Protein AF-A0A921DVJ0-F1 (afdb_monomer)

Mean predicted aligned error: 4.64 Å

Secondary structure (DSSP, 8-state):
--------S--EEEE----HHHHHHTT-EE-TTSSS-EEE--TTS-EEE-TT-EEEEPTTS-EEEE-HHHHHHH--PPPEE-HHHHHHHHHHHHTT--HHHHHHHHHTT-S-HHHHHHHHHTHHHHHHHHHH--EEPP--

Foldseek 3Di:
DDDDDDDQDDWDKDFAAVDPVVCVVQVWAADPVDPQRTWGQAPVGTDGDDGGWMWIADPVRGTDTHHNVRDVVRDDDQAEDEPVLVVVLVVCVVVVHDLVVVLVCLVVVVDDPVNSVVCVVCVVSSVSCNRRNHHYDDDD

Nearest PDB structures (foldseek):
  1v76-assembly2_B  TM=4.117E-01  e=7.018E+00  Pyrococcus horikoshii
  5hmp-assembly1_A  TM=3.125E-01  e=9.100E+00  Homo sapiens

Organism: NCBI:txid51664

Solvent-accessible surface area (backbone atoms only — not comparable to full-atom values): 8454 Å² total; per-residue (Å²): 136,91,83,89,83,78,88,84,76,86,78,52,69,46,69,37,75,82,43,70,67,56,30,64,75,58,57,45,45,82,43,85,92,43,98,51,31,34,28,31,66,29,100,88,47,78,41,66,44,52,77,60,21,29,42,36,42,52,97,86,74,49,45,47,73,37,53,46,75,59,41,64,76,74,54,77,80,64,40,72,38,54,58,72,58,52,49,49,55,52,52,34,54,75,69,70,47,53,73,68,53,59,53,52,41,34,77,71,57,75,42,62,68,70,57,26,51,50,48,66,78,36,46,66,53,52,50,45,30,73,75,76,38,62,44,64,58,75,89,125

InterPro domains:
  IPR012865 Protein of unknown function DUF1642 [PF07852] (77-140)

Radius of gyration: 20.36 Å; Cα contacts (8 Å, |Δi|>4): 175; chains: 1; bounding box: 48×27×54 Å

pLDDT: mean 93.43, std 6.69, range [41.03, 98.0]

Sequence (140 aa):
MIKIYRKTATIKAEQFDNSREMAEKYHVEYDGAYVLPFRIDTPKGWLGIKVGDWIVADDDGKYWPIADDVFKKTYAELPVIPENVAYIIKQAKKGDYKLGWVFHATYLGLWRVSVGNWIRTHADTVARAWLDGYQVEEEK

Structure (mmCIF, N/CA/C/O backbone):
data_AF-A0A921DVJ0-F1
#
_entry.id   AF-A0A921DVJ0-F1
#
loop_
_atom_site.group_PDB
_atom_site.id
_atom_site.type_symbol
_atom_site.label_atom_id
_atom_site.label_alt_id
_atom_site.label_comp_id
_atom_site.label_asym_id
_atom_site.label_entity_id
_atom_site.label_seq_id
_atom_site.pdbx_PDB_ins_code
_atom_site.Cartn_x
_atom_site.Cartn_y
_atom_site.Cartn_z
_atom_site.occupancy
_atom_site.B_iso_or_equiv
_atom_site.auth_seq_id
_atom_site.auth_comp_id
_atom_site.auth_asym_id
_atom_site.auth_atom_id
_atom_site.pdbx_PDB_model_num
ATOM 1 N N . MET A 1 1 ? -24.108 -4.629 -21.088 1.00 84.25 1 MET A N 1
ATOM 2 C CA . MET A 1 1 ? -24.162 -3.977 -19.760 1.00 84.25 1 MET A CA 1
ATOM 3 C C . MET A 1 1 ? -22.735 -3.806 -19.271 1.00 84.25 1 MET A C 1
ATOM 5 O O . MET A 1 1 ? -22.024 -4.800 -19.211 1.00 84.25 1 MET A O 1
ATOM 9 N N . ILE A 1 2 ? -22.305 -2.578 -18.986 1.00 92.25 2 ILE A N 1
ATOM 10 C CA . ILE A 1 2 ? -20.958 -2.302 -18.466 1.00 92.25 2 ILE A CA 1
ATOM 11 C C . ILE A 1 2 ? -21.016 -2.382 -16.936 1.00 92.25 2 ILE A C 1
ATOM 13 O O . ILE A 1 2 ? -21.904 -1.789 -16.328 1.00 92.25 2 ILE A O 1
ATOM 17 N N . LYS A 1 3 ? -20.098 -3.138 -16.327 1.00 95.38 3 LYS A N 1
ATOM 18 C CA . LYS A 1 3 ? -19.922 -3.244 -14.871 1.00 95.38 3 LYS A CA 1
ATOM 19 C C . LYS A 1 3 ? -18.574 -2.630 -14.492 1.00 95.38 3 LYS A C 1
ATOM 21 O O . LYS A 1 3 ? -17.592 -2.843 -15.197 1.00 95.38 3 LYS A O 1
ATOM 26 N N . ILE A 1 4 ? -18.537 -1.879 -13.393 1.00 94.19 4 ILE A N 1
ATOM 27 C CA . ILE A 1 4 ? -17.326 -1.233 -12.870 1.00 94.19 4 ILE A CA 1
ATOM 28 C C . ILE A 1 4 ? -16.813 -2.066 -11.692 1.00 94.19 4 ILE A C 1
ATOM 30 O O . ILE A 1 4 ? -17.583 -2.412 -10.798 1.00 94.19 4 ILE A O 1
ATOM 34 N N . TYR A 1 5 ? -15.520 -2.386 -11.696 1.00 91.69 5 TYR A N 1
ATOM 35 C CA . TYR A 1 5 ? -14.858 -3.208 -10.682 1.00 91.69 5 TYR A CA 1
ATOM 36 C C . TYR A 1 5 ? -13.681 -2.449 -10.067 1.00 91.69 5 TYR A C 1
ATOM 38 O O . TYR A 1 5 ? -13.066 -1.614 -10.728 1.00 91.69 5 TYR A O 1
ATOM 46 N N . ARG A 1 6 ? -13.336 -2.778 -8.818 1.00 90.12 6 ARG A N 1
ATOM 47 C CA . ARG A 1 6 ? -12.086 -2.349 -8.173 1.00 90.12 6 ARG A CA 1
ATOM 48 C C . ARG A 1 6 ? -11.135 -3.535 -8.036 1.00 90.12 6 ARG A C 1
ATOM 50 O O . ARG A 1 6 ? -11.595 -4.658 -7.832 1.00 90.12 6 ARG A O 1
ATOM 57 N N . LYS A 1 7 ? -9.827 -3.280 -8.094 1.00 86.81 7 LYS A N 1
ATOM 58 C CA . LYS A 1 7 ? -8.817 -4.263 -7.674 1.00 86.81 7 LYS A CA 1
ATOM 59 C C . LYS A 1 7 ? -8.923 -4.478 -6.158 1.00 86.81 7 LYS A C 1
ATOM 61 O O . LYS A 1 7 ? -9.212 -3.531 -5.430 1.00 86.81 7 LYS A O 1
ATOM 66 N N . THR A 1 8 ? -8.723 -5.712 -5.701 1.00 86.50 8 THR A N 1
ATOM 67 C CA . THR A 1 8 ? -8.817 -6.086 -4.275 1.00 86.50 8 THR A CA 1
ATOM 68 C C . THR A 1 8 ? -7.487 -6.509 -3.664 1.00 86.50 8 THR A C 1
ATOM 70 O O . THR A 1 8 ? -7.377 -6.528 -2.446 1.00 86.50 8 THR A O 1
ATOM 73 N N . ALA A 1 9 ? -6.503 -6.871 -4.487 1.00 87.31 9 ALA A N 1
ATOM 74 C CA . ALA A 1 9 ? -5.178 -7.257 -4.025 1.00 87.31 9 ALA A CA 1
ATOM 75 C C . ALA A 1 9 ? -4.301 -6.021 -3.789 1.00 87.31 9 ALA A C 1
ATOM 77 O O . ALA A 1 9 ? -4.380 -5.042 -4.540 1.00 87.31 9 ALA A O 1
ATOM 78 N N . THR A 1 10 ? -3.465 -6.091 -2.756 1.00 90.38 10 THR A N 1
ATOM 79 C CA . THR A 1 10 ? -2.349 -5.166 -2.562 1.00 90.38 10 THR A CA 1
ATOM 80 C C . THR A 1 10 ? -1.219 -5.513 -3.529 1.00 90.38 10 THR A C 1
ATOM 82 O O . THR A 1 10 ? -1.157 -6.620 -4.057 1.00 90.38 10 THR A O 1
ATOM 85 N N . ILE A 1 11 ? -0.340 -4.549 -3.787 1.00 91.81 11 ILE A N 1
ATOM 86 C CA . ILE A 1 11 ? 0.846 -4.741 -4.626 1.00 91.81 11 ILE A CA 1
ATOM 87 C C . ILE A 1 11 ? 2.102 -4.414 -3.826 1.00 91.81 11 ILE A C 1
ATOM 89 O O . ILE A 1 11 ? 2.043 -3.649 -2.859 1.00 91.81 11 ILE A O 1
ATOM 93 N N . LYS A 1 12 ? 3.240 -4.956 -4.257 1.00 92.94 12 LYS A N 1
ATOM 94 C CA . LYS A 1 12 ? 4.562 -4.491 -3.834 1.00 92.94 12 LYS A CA 1
ATOM 95 C C . LYS A 1 12 ? 5.182 -3.697 -4.970 1.00 92.94 12 LYS A C 1
ATOM 97 O O . LYS A 1 12 ? 5.084 -4.101 -6.129 1.00 92.94 12 LYS A O 1
ATOM 102 N N . ALA A 1 13 ? 5.795 -2.573 -4.636 1.00 95.62 13 ALA A N 1
ATOM 103 C CA . ALA A 1 13 ? 6.490 -1.752 -5.605 1.00 95.62 13 ALA A CA 1
ATOM 104 C C . ALA A 1 13 ? 7.704 -1.089 -4.963 1.00 95.62 13 ALA A C 1
ATOM 106 O O . ALA A 1 13 ? 7.654 -0.708 -3.795 1.00 95.62 13 ALA A O 1
ATOM 107 N N . GLU A 1 14 ? 8.766 -0.938 -5.743 1.00 96.62 14 GLU A N 1
ATOM 108 C CA . GLU A 1 14 ? 9.985 -0.239 -5.343 1.00 96.62 14 GLU A CA 1
ATOM 109 C C . GLU A 1 14 ? 10.351 0.778 -6.422 1.00 96.62 14 GLU A C 1
ATOM 111 O O . GLU A 1 14 ? 10.258 0.493 -7.618 1.00 96.62 14 GLU A O 1
ATOM 116 N N . GLN A 1 15 ? 10.733 1.983 -6.006 1.00 97.44 15 GLN A N 1
ATOM 117 C CA . GLN A 1 15 ? 11.149 3.023 -6.936 1.00 97.44 15 GLN A CA 1
ATOM 118 C C . GLN A 1 15 ? 12.570 2.736 -7.422 1.00 97.44 15 GLN A C 1
ATOM 120 O O . GLN A 1 15 ? 13.476 2.552 -6.617 1.00 97.44 15 GLN A O 1
ATOM 125 N N . PHE A 1 16 ? 12.761 2.698 -8.736 1.00 97.31 16 PHE A N 1
ATOM 126 C CA . PHE A 1 16 ? 14.045 2.413 -9.354 1.00 97.31 16 PHE A CA 1
ATOM 127 C C . PHE A 1 16 ? 15.024 3.568 -9.151 1.00 97.31 16 PHE A C 1
ATOM 129 O O . PHE A 1 16 ? 14.802 4.681 -9.633 1.00 97.31 16 PHE A O 1
ATOM 136 N N . ASP A 1 17 ? 16.135 3.284 -8.479 1.00 97.19 17 ASP A N 1
ATOM 137 C CA . ASP A 1 17 ? 17.172 4.257 -8.132 1.00 97.19 17 ASP A CA 1
ATOM 138 C C . ASP A 1 17 ? 18.477 4.082 -8.932 1.00 97.19 17 ASP A C 1
ATOM 140 O O . ASP A 1 17 ? 19.414 4.863 -8.766 1.00 97.19 17 ASP A O 1
ATOM 144 N N . ASN A 1 18 ? 18.536 3.084 -9.826 1.00 94.44 18 ASN A N 1
ATOM 145 C CA . ASN A 1 18 ? 19.745 2.685 -10.556 1.00 94.44 18 ASN A CA 1
ATOM 146 C C . ASN A 1 18 ? 20.925 2.288 -9.640 1.00 94.44 18 ASN A C 1
ATOM 148 O O . ASN A 1 18 ? 22.098 2.364 -10.016 1.00 94.44 18 ASN A O 1
ATOM 152 N N . SER A 1 19 ? 20.637 1.832 -8.423 1.00 96.25 19 SER A N 1
ATOM 153 C CA . SER A 1 19 ? 21.622 1.161 -7.588 1.00 96.25 19 SER A CA 1
ATOM 154 C C . SER A 1 19 ? 21.999 -0.191 -8.191 1.00 96.25 19 SER A C 1
ATOM 156 O O . SER A 1 19 ? 21.205 -0.873 -8.847 1.00 96.25 19 SER A O 1
ATOM 158 N N . ARG A 1 20 ? 23.237 -0.613 -7.922 1.00 94.62 20 ARG A N 1
ATOM 159 C CA . ARG A 1 20 ? 23.710 -1.948 -8.296 1.00 94.62 20 ARG A CA 1
ATOM 160 C C . ARG A 1 20 ? 22.852 -3.051 -7.663 1.00 94.62 20 ARG A C 1
ATOM 162 O O . ARG A 1 20 ? 22.593 -4.050 -8.317 1.00 94.62 20 ARG A O 1
ATOM 169 N N . GLU A 1 21 ? 22.392 -2.843 -6.430 1.00 96.25 21 GLU A N 1
ATOM 170 C CA . GLU A 1 21 ? 21.516 -3.780 -5.721 1.00 96.25 21 GLU A CA 1
ATOM 171 C C . GLU A 1 21 ? 20.187 -3.975 -6.459 1.00 96.25 21 GLU A C 1
ATOM 173 O O . GLU A 1 21 ? 19.804 -5.110 -6.736 1.00 96.25 21 GLU A O 1
ATOM 178 N N . MET A 1 22 ? 19.509 -2.889 -6.850 1.00 94.81 22 MET A N 1
ATOM 179 C CA . MET A 1 22 ? 18.280 -2.999 -7.639 1.00 94.81 22 MET A CA 1
ATOM 180 C C . MET A 1 22 ? 18.541 -3.603 -9.021 1.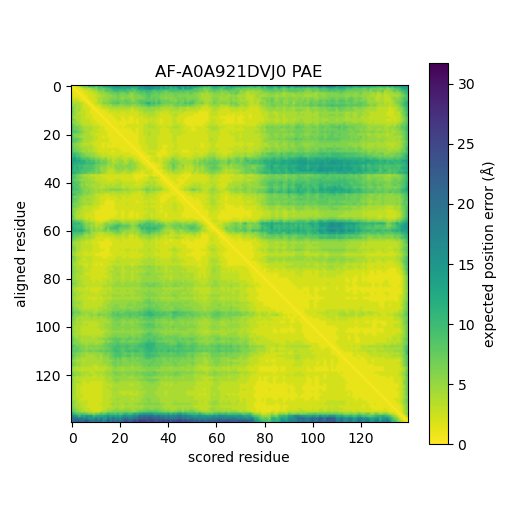00 94.81 22 MET A C 1
ATOM 182 O O . MET A 1 22 ? 17.737 -4.409 -9.489 1.00 94.81 22 MET A O 1
ATOM 186 N N . ALA A 1 23 ? 19.656 -3.256 -9.669 1.00 93.69 23 ALA A N 1
ATOM 187 C CA . ALA A 1 23 ? 20.011 -3.832 -10.963 1.00 93.69 23 ALA A CA 1
ATOM 188 C C . ALA A 1 23 ? 20.198 -5.356 -10.887 1.00 93.69 23 ALA A C 1
ATOM 190 O O . ALA A 1 23 ? 19.680 -6.080 -11.735 1.00 93.69 23 ALA A O 1
ATOM 191 N N . GLU A 1 24 ? 20.873 -5.848 -9.846 1.00 93.81 24 GLU A N 1
ATOM 192 C CA . GLU A 1 24 ? 21.048 -7.281 -9.593 1.00 93.81 24 GLU A CA 1
ATOM 193 C C . GLU A 1 24 ? 19.718 -7.955 -9.211 1.00 93.81 24 GLU A C 1
ATOM 195 O O . GLU A 1 24 ? 19.388 -9.006 -9.761 1.00 93.81 24 GLU A O 1
ATOM 200 N N . LYS A 1 25 ? 18.922 -7.333 -8.331 1.00 94.06 25 LYS A N 1
ATOM 201 C CA . LYS A 1 25 ? 17.635 -7.862 -7.844 1.00 94.06 25 LYS A CA 1
ATOM 202 C C . LYS A 1 25 ? 16.581 -8.010 -8.941 1.00 94.06 25 LYS A C 1
ATOM 204 O O . LYS A 1 25 ? 15.844 -8.993 -8.947 1.00 94.06 25 LYS A O 1
ATOM 209 N N . TYR A 1 26 ? 16.488 -7.031 -9.837 1.00 93.50 26 TYR A N 1
ATOM 210 C CA . TYR A 1 26 ? 15.467 -6.980 -10.889 1.00 93.50 26 TYR A CA 1
ATOM 211 C C . TYR A 1 26 ? 16.005 -7.341 -12.275 1.00 93.50 26 TYR A C 1
ATOM 213 O O . TYR A 1 26 ? 15.292 -7.165 -13.261 1.00 93.50 26 TYR A O 1
ATOM 221 N N . HIS A 1 27 ? 17.246 -7.834 -12.354 1.00 92.19 27 HIS A N 1
ATOM 222 C CA . HIS A 1 27 ? 17.919 -8.182 -13.608 1.00 92.19 27 HIS A CA 1
ATOM 223 C C . HIS A 1 27 ? 17.865 -7.044 -14.642 1.00 92.19 27 HIS A C 1
ATOM 225 O O . HIS A 1 27 ? 17.522 -7.248 -15.807 1.00 92.19 27 HIS A O 1
ATOM 231 N N . VAL A 1 28 ? 18.171 -5.822 -14.197 1.00 94.38 28 VAL A N 1
ATOM 232 C CA . VAL A 1 28 ? 18.152 -4.633 -15.056 1.00 94.38 28 VAL A CA 1
ATOM 233 C C . VAL A 1 28 ? 19.360 -4.661 -15.986 1.00 94.38 28 VAL A C 1
ATOM 235 O O . VAL A 1 28 ? 20.506 -4.683 -15.537 1.00 94.38 28 VAL A O 1
ATOM 238 N N . GLU A 1 29 ? 19.107 -4.605 -17.289 1.00 94.06 29 GLU A N 1
ATOM 239 C CA . GLU A 1 29 ? 20.146 -4.471 -18.305 1.00 94.06 29 GLU A CA 1
ATOM 240 C C . GLU A 1 29 ? 20.423 -3.007 -18.635 1.00 94.06 29 GLU A C 1
ATOM 242 O O . GLU A 1 29 ? 19.514 -2.174 -18.633 1.00 94.06 29 GLU A O 1
ATOM 247 N N . TYR A 1 30 ? 21.676 -2.721 -18.991 1.00 93.06 30 TYR A N 1
ATOM 248 C CA . TYR A 1 30 ? 22.097 -1.441 -19.547 1.00 93.06 30 TYR A CA 1
ATOM 249 C C . TYR A 1 30 ? 22.525 -1.602 -21.008 1.00 93.06 30 TYR A C 1
ATOM 251 O O . TYR A 1 30 ? 23.447 -2.360 -21.310 1.00 93.06 30 TYR A O 1
ATOM 259 N N . ASP A 1 31 ? 21.904 -0.836 -21.900 1.00 89.38 31 ASP A N 1
ATOM 260 C CA . ASP A 1 31 ? 22.277 -0.743 -23.307 1.00 89.38 31 ASP A CA 1
ATOM 261 C C . ASP A 1 31 ? 22.169 0.707 -23.800 1.00 89.38 31 ASP A C 1
ATOM 263 O O . ASP A 1 31 ? 21.086 1.230 -24.075 1.00 89.38 31 ASP A O 1
ATOM 267 N N . GLY A 1 32 ? 23.325 1.361 -23.932 1.00 88.19 32 GLY A N 1
ATOM 268 C CA . GLY A 1 32 ? 23.428 2.762 -24.347 1.00 88.19 32 GLY A CA 1
ATOM 269 C C . GLY A 1 32 ? 22.977 3.050 -25.784 1.00 88.19 32 GLY A C 1
ATOM 270 O O . GLY A 1 32 ? 22.922 4.218 -26.163 1.00 88.19 32 GLY A O 1
ATOM 271 N N . ALA A 1 33 ? 22.655 2.032 -26.592 1.00 89.88 33 ALA A N 1
ATOM 272 C CA . ALA A 1 33 ? 22.080 2.231 -27.922 1.00 89.88 33 ALA A CA 1
ATOM 273 C C . ALA A 1 33 ? 20.598 2.656 -27.875 1.00 89.88 33 ALA A C 1
ATOM 275 O O . ALA A 1 33 ? 20.070 3.159 -28.870 1.00 89.88 33 ALA A O 1
ATOM 276 N N . TYR A 1 34 ? 19.920 2.464 -26.739 1.00 86.62 34 TYR A N 1
ATOM 277 C CA . TYR A 1 34 ? 18.506 2.790 -26.568 1.00 86.62 34 TYR A CA 1
ATOM 278 C C . TYR A 1 34 ? 18.298 4.154 -25.906 1.00 86.62 34 TYR A C 1
ATOM 280 O O . TYR A 1 34 ? 19.065 4.589 -25.053 1.00 86.62 34 TYR A O 1
ATOM 288 N N . VAL A 1 35 ? 17.184 4.809 -26.257 1.00 85.69 35 VAL A N 1
ATOM 289 C CA . VAL A 1 35 ? 16.750 6.079 -25.640 1.00 85.69 35 VAL A CA 1
ATOM 290 C C . VAL A 1 35 ? 16.520 5.923 -24.134 1.00 85.69 35 VAL A C 1
ATOM 292 O O . VAL A 1 35 ? 16.834 6.824 -23.361 1.00 85.69 35 VAL A O 1
ATOM 295 N N . LEU A 1 36 ? 15.971 4.777 -23.721 1.00 87.81 36 LEU A N 1
ATOM 296 C CA . LEU A 1 36 ? 15.940 4.344 -22.328 1.00 87.81 36 LEU A CA 1
ATOM 297 C C . LEU A 1 36 ? 16.985 3.239 -22.170 1.00 87.81 36 LEU A C 1
ATOM 299 O O . LEU A 1 36 ? 16.715 2.110 -22.585 1.00 87.81 36 LEU A O 1
ATOM 303 N N . PRO A 1 37 ? 18.175 3.558 -21.634 1.00 90.44 37 PRO A N 1
ATOM 304 C CA . PRO A 1 37 ? 19.280 2.613 -21.622 1.00 90.44 37 PRO A CA 1
ATOM 305 C C . PRO A 1 37 ? 19.082 1.501 -20.593 1.00 90.44 37 PRO A C 1
ATOM 307 O O . PRO A 1 37 ? 19.643 0.427 -20.763 1.00 90.44 37 PRO A O 1
ATOM 310 N N . PHE A 1 38 ? 18.270 1.728 -19.556 1.00 95.31 38 PHE A N 1
ATOM 311 C CA . PHE A 1 38 ? 17.911 0.700 -18.584 1.00 95.31 38 PHE A CA 1
ATOM 312 C C . PHE A 1 38 ? 16.657 -0.037 -19.022 1.00 95.31 38 PHE A C 1
ATOM 314 O O . PHE A 1 38 ? 15.666 0.589 -19.416 1.00 95.31 38 PHE A O 1
ATOM 321 N N . ARG A 1 39 ? 16.678 -1.365 -18.932 1.00 94.44 39 ARG A N 1
ATOM 322 C CA . ARG A 1 39 ? 15.543 -2.214 -19.307 1.00 94.44 39 ARG A CA 1
ATOM 323 C C . ARG A 1 39 ? 15.377 -3.357 -18.323 1.00 94.44 39 ARG A C 1
ATOM 325 O O . ARG A 1 39 ? 16.368 -3.871 -17.816 1.00 94.44 39 ARG A O 1
ATOM 332 N N . ILE A 1 40 ? 14.135 -3.763 -18.089 1.00 93.44 40 ILE A N 1
ATOM 333 C CA . ILE A 1 40 ? 13.811 -4.926 -17.258 1.00 93.44 40 ILE A CA 1
ATOM 334 C C . ILE A 1 40 ? 13.108 -5.983 -18.104 1.00 93.44 40 ILE A C 1
ATOM 336 O O . ILE A 1 40 ? 12.311 -5.633 -18.986 1.00 93.44 40 ILE A O 1
ATOM 340 N N . ASP A 1 41 ? 13.396 -7.255 -17.839 1.00 91.12 41 ASP A N 1
ATOM 341 C CA . ASP A 1 41 ? 12.685 -8.354 -18.480 1.00 91.12 41 ASP A CA 1
ATOM 342 C C . ASP A 1 41 ? 11.292 -8.486 -17.862 1.00 91.12 41 ASP A C 1
ATOM 344 O O . ASP A 1 41 ? 11.114 -8.467 -16.641 1.00 91.12 41 ASP A O 1
ATOM 348 N N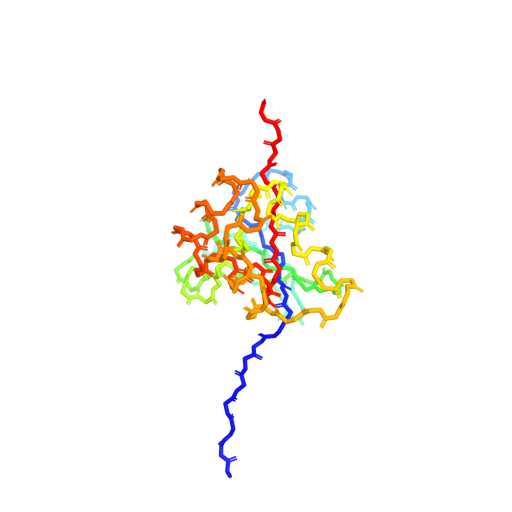 . THR A 1 42 ? 10.283 -8.585 -18.716 1.00 90.62 42 THR A N 1
ATOM 349 C CA . THR A 1 42 ? 8.888 -8.719 -18.296 1.00 90.62 42 THR A CA 1
ATOM 350 C C . THR A 1 42 ? 8.231 -9.835 -19.095 1.00 90.62 42 THR A C 1
ATOM 352 O O . THR A 1 42 ? 8.689 -10.171 -20.187 1.00 90.62 42 THR A O 1
ATOM 355 N N . PRO A 1 43 ? 7.066 -10.352 -18.668 1.00 87.69 43 PRO A N 1
ATOM 356 C CA . PRO A 1 43 ? 6.307 -11.316 -19.468 1.00 87.69 43 PRO A CA 1
ATOM 357 C C . PRO A 1 43 ? 5.929 -10.829 -20.879 1.00 87.69 43 PRO A C 1
ATOM 359 O O . PRO A 1 43 ? 5.490 -11.624 -21.706 1.00 87.69 43 PRO A O 1
ATOM 362 N N . LYS A 1 44 ? 6.045 -9.522 -21.152 1.00 86.75 44 LYS A N 1
ATOM 363 C CA . LYS A 1 44 ? 5.790 -8.903 -22.461 1.00 86.75 44 LYS A CA 1
ATOM 364 C C . LYS A 1 44 ? 7.080 -8.557 -23.219 1.00 86.75 44 LYS A C 1
ATOM 366 O O . LYS A 1 44 ? 7.013 -7.856 -24.226 1.00 86.75 44 LYS A O 1
ATOM 371 N N . GLY A 1 45 ? 8.224 -9.049 -22.749 1.00 90.56 45 GLY A N 1
ATOM 372 C CA . GLY A 1 45 ? 9.557 -8.715 -23.233 1.00 90.56 45 GLY A CA 1
ATOM 373 C C . GLY A 1 45 ? 10.173 -7.526 -22.499 1.00 90.56 45 GLY A C 1
ATOM 374 O O . GLY A 1 45 ? 9.615 -6.998 -21.534 1.00 90.56 45 GLY A O 1
ATOM 375 N N . TRP A 1 46 ? 11.334 -7.100 -22.987 1.00 91.31 46 TRP A N 1
ATOM 376 C CA . TRP A 1 46 ? 12.118 -6.020 -22.401 1.00 91.31 46 TRP A CA 1
ATOM 377 C C . TRP A 1 46 ? 11.393 -4.676 -22.463 1.00 91.31 46 TRP A C 1
ATOM 379 O O . TRP A 1 46 ? 11.064 -4.183 -23.545 1.00 91.31 46 TRP A O 1
ATOM 389 N N . LEU A 1 47 ? 11.195 -4.057 -21.300 1.00 93.69 47 LEU A N 1
ATOM 390 C CA . LEU A 1 47 ? 10.620 -2.719 -21.182 1.00 93.69 47 LEU A CA 1
ATOM 391 C C . LEU A 1 47 ? 11.646 -1.742 -20.617 1.00 93.69 47 LEU A C 1
ATOM 393 O O . LEU A 1 47 ? 12.342 -2.046 -19.653 1.00 93.69 47 LEU A O 1
ATOM 397 N N . GLY A 1 48 ? 11.717 -0.555 -21.223 1.00 93.75 48 GLY A N 1
ATOM 398 C CA . GLY A 1 48 ? 12.570 0.528 -20.746 1.00 93.75 48 GLY A CA 1
ATOM 399 C C . GLY A 1 48 ? 12.093 1.076 -19.404 1.00 93.75 48 GLY A C 1
ATOM 400 O O . GLY A 1 48 ? 10.892 1.242 -19.190 1.00 93.75 48 GLY A O 1
ATOM 401 N N . ILE A 1 49 ? 13.043 1.390 -18.529 1.00 95.75 49 ILE A N 1
ATOM 402 C CA . ILE A 1 49 ? 12.817 1.996 -17.218 1.00 95.75 49 ILE A CA 1
ATOM 403 C C . ILE A 1 49 ? 13.732 3.211 -17.051 1.00 95.75 49 ILE A C 1
ATOM 405 O O . ILE A 1 49 ? 14.816 3.286 -17.632 1.00 95.75 49 ILE A O 1
ATOM 409 N N . LYS A 1 50 ? 13.290 4.195 -16.272 1.00 95.62 50 LYS A N 1
ATOM 410 C CA . LYS A 1 50 ? 14.072 5.389 -15.922 1.00 95.62 50 LYS A CA 1
ATOM 411 C C . LYS A 1 50 ? 14.156 5.499 -14.410 1.00 95.62 50 LYS A C 1
ATOM 413 O O . LYS A 1 50 ? 13.257 5.058 -13.702 1.00 95.62 50 LYS A O 1
ATOM 418 N N . VAL A 1 51 ? 15.231 6.110 -13.924 1.00 96.19 51 VAL A N 1
ATOM 419 C CA . VAL A 1 51 ? 15.359 6.439 -12.500 1.00 96.19 51 VAL A CA 1
ATOM 420 C C . VAL A 1 51 ? 14.138 7.249 -12.062 1.00 96.19 51 VAL A C 1
ATOM 422 O O . VAL A 1 51 ? 13.765 8.217 -12.727 1.00 96.19 51 VAL A O 1
ATOM 425 N N . GLY A 1 52 ? 13.514 6.829 -10.966 1.00 96.75 52 GLY A N 1
ATOM 426 C CA . GLY A 1 52 ? 12.269 7.389 -10.445 1.00 96.75 52 GLY A CA 1
ATOM 427 C C . GLY A 1 52 ? 10.997 6.646 -10.870 1.00 96.75 52 GLY A C 1
ATOM 428 O O . GLY A 1 52 ? 9.967 6.840 -10.226 1.00 96.75 52 GLY A O 1
ATOM 429 N N . ASP A 1 53 ? 11.041 5.779 -11.885 1.00 97.69 53 ASP A N 1
ATOM 430 C CA . ASP A 1 53 ? 9.917 4.889 -12.203 1.00 97.69 53 ASP A CA 1
ATOM 431 C C . ASP A 1 53 ? 9.766 3.798 -11.132 1.00 97.69 53 ASP A C 1
ATOM 433 O O . ASP A 1 53 ? 10.699 3.479 -10.401 1.00 97.69 53 ASP A O 1
ATOM 437 N N . TRP A 1 54 ? 8.584 3.197 -11.048 1.00 97.81 54 TRP A N 1
ATOM 438 C CA . TRP A 1 54 ? 8.259 2.157 -10.076 1.00 97.81 54 TRP A CA 1
ATOM 439 C C . TRP A 1 54 ? 8.309 0.776 -10.710 1.00 97.81 54 TRP A C 1
ATOM 441 O O . TRP A 1 54 ? 7.645 0.530 -11.716 1.00 97.81 54 TRP A O 1
ATOM 451 N N . ILE A 1 55 ? 9.039 -0.144 -10.089 1.00 96.62 55 ILE A N 1
ATOM 452 C CA . ILE A 1 55 ? 9.022 -1.565 -10.428 1.00 96.62 55 I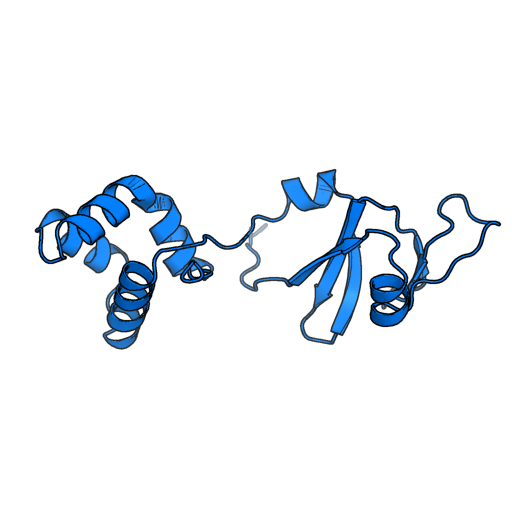LE A CA 1
ATOM 453 C C . ILE A 1 55 ? 7.950 -2.217 -9.567 1.00 96.62 55 ILE A C 1
ATOM 455 O O . ILE A 1 55 ? 8.086 -2.280 -8.347 1.00 96.62 55 ILE A O 1
ATOM 459 N N . VAL A 1 56 ? 6.869 -2.675 -10.192 1.00 95.12 56 VAL A N 1
ATOM 460 C CA . VAL A 1 56 ? 5.771 -3.359 -9.500 1.00 95.12 56 VAL A CA 1
ATOM 461 C C . VAL A 1 56 ? 5.928 -4.860 -9.668 1.00 95.12 56 VAL A C 1
ATOM 463 O O . VAL A 1 56 ? 6.172 -5.321 -10.781 1.00 95.12 56 VAL A O 1
ATOM 466 N N . ALA A 1 57 ? 5.762 -5.599 -8.574 1.00 91.94 57 ALA A N 1
ATOM 467 C CA . ALA A 1 57 ? 5.776 -7.054 -8.558 1.00 91.94 57 ALA A CA 1
ATOM 468 C C . ALA A 1 57 ? 4.350 -7.618 -8.470 1.00 91.94 57 ALA A C 1
ATOM 470 O O . ALA A 1 57 ? 3.529 -7.106 -7.699 1.00 91.94 57 ALA A O 1
ATOM 471 N N . ASP A 1 58 ? 4.065 -8.686 -9.217 1.00 83.69 58 ASP A N 1
ATOM 472 C CA . ASP A 1 58 ? 2.936 -9.570 -8.907 1.00 83.69 58 ASP A CA 1
ATOM 473 C C . ASP A 1 58 ? 3.331 -10.692 -7.936 1.00 83.69 58 ASP A C 1
ATOM 475 O O . ASP A 1 58 ? 4.496 -10.870 -7.572 1.00 83.69 58 ASP A O 1
ATOM 479 N N . ASP A 1 59 ? 2.324 -11.457 -7.514 1.00 81.19 59 ASP A N 1
ATOM 480 C CA . ASP A 1 59 ? 2.487 -12.603 -6.620 1.00 81.19 59 ASP A CA 1
ATOM 481 C C . ASP A 1 59 ? 3.282 -13.762 -7.259 1.00 81.19 59 ASP A C 1
ATOM 483 O O . ASP A 1 59 ? 3.777 -14.626 -6.536 1.00 81.19 59 ASP A O 1
ATOM 487 N N . ASP A 1 60 ? 3.451 -13.769 -8.588 1.00 82.06 60 ASP A N 1
ATOM 488 C CA . ASP A 1 60 ? 4.243 -14.764 -9.325 1.00 82.06 60 ASP A CA 1
ATOM 489 C C . ASP A 1 60 ? 5.727 -14.358 -9.446 1.00 82.06 60 ASP A C 1
ATOM 491 O O . ASP A 1 60 ? 6.515 -15.070 -10.075 1.00 82.06 60 ASP A O 1
ATOM 495 N N . GLY A 1 61 ? 6.122 -13.210 -8.883 1.00 78.38 61 GLY A N 1
ATOM 496 C CA . GLY A 1 61 ? 7.485 -12.686 -8.979 1.00 78.38 61 GLY A CA 1
ATOM 497 C C . GLY A 1 61 ? 7.819 -12.077 -10.342 1.00 78.38 61 GLY A C 1
ATOM 498 O O . GLY A 1 61 ? 8.997 -11.935 -10.671 1.00 78.38 61 GLY A O 1
ATOM 499 N N . LYS A 1 62 ? 6.813 -11.724 -11.150 1.00 87.81 62 LYS A N 1
ATOM 500 C CA . LYS A 1 62 ? 7.004 -10.972 -12.395 1.00 87.81 62 LYS A CA 1
ATOM 501 C C . LYS A 1 62 ? 6.997 -9.482 -12.096 1.00 87.81 62 LYS A C 1
ATOM 503 O O . LYS A 1 62 ? 6.242 -9.006 -11.247 1.00 87.81 62 LYS A O 1
ATOM 508 N N . TYR A 1 63 ? 7.789 -8.746 -12.868 1.00 92.38 63 TYR A N 1
ATOM 509 C CA . TYR A 1 63 ? 7.970 -7.311 -12.699 1.00 92.38 63 TYR A CA 1
ATOM 510 C C . TYR A 1 63 ? 7.505 -6.530 -13.925 1.00 92.38 63 TYR A C 1
ATOM 512 O O . TYR A 1 63 ? 7.548 -7.023 -15.055 1.00 92.38 63 TYR A O 1
ATOM 520 N N . TRP A 1 64 ? 7.073 -5.291 -13.712 1.00 94.81 64 TRP A N 1
ATOM 521 C CA . TRP A 1 64 ? 6.878 -4.323 -14.790 1.00 94.81 64 TRP A CA 1
ATOM 522 C C . TRP A 1 64 ? 7.161 -2.896 -14.306 1.00 94.81 64 TRP A C 1
ATOM 524 O O . TRP A 1 64 ? 6.839 -2.562 -13.160 1.00 94.81 64 TRP A O 1
ATOM 534 N N . PRO A 1 65 ? 7.730 -2.033 -15.169 1.00 95.81 65 PRO A N 1
ATOM 535 C CA . PRO A 1 65 ? 7.943 -0.638 -14.832 1.00 95.81 65 PRO A CA 1
ATOM 536 C C . PRO A 1 65 ? 6.645 0.163 -15.012 1.00 95.81 65 PRO A C 1
ATOM 538 O O . PRO A 1 65 ? 5.873 -0.061 -15.951 1.00 95.81 65 PRO A O 1
ATOM 541 N N . ILE A 1 66 ? 6.405 1.127 -14.127 1.00 96.56 66 ILE A N 1
ATOM 542 C CA . ILE A 1 66 ? 5.343 2.131 -14.230 1.00 96.56 66 ILE A CA 1
ATOM 543 C C . ILE A 1 66 ? 5.961 3.507 -13.991 1.00 96.56 66 ILE A C 1
ATOM 545 O O . ILE A 1 66 ? 6.635 3.719 -12.989 1.00 96.56 66 ILE A O 1
ATOM 549 N N . ALA A 1 67 ? 5.678 4.462 -14.876 1.00 97.06 67 ALA A N 1
ATOM 550 C CA . ALA A 1 67 ? 6.112 5.844 -14.693 1.00 97.06 67 ALA A CA 1
ATOM 551 C C . ALA A 1 67 ? 5.592 6.441 -13.371 1.00 97.06 67 ALA A C 1
ATOM 553 O O . ALA A 1 67 ? 4.441 6.201 -13.000 1.00 97.06 67 ALA A O 1
ATOM 554 N N . ASP A 1 68 ? 6.411 7.244 -12.685 1.00 97.50 68 ASP A N 1
ATOM 555 C CA . ASP A 1 68 ? 6.088 7.821 -11.365 1.00 97.50 68 ASP A CA 1
ATOM 556 C C . ASP A 1 68 ? 4.728 8.532 -11.314 1.00 97.50 68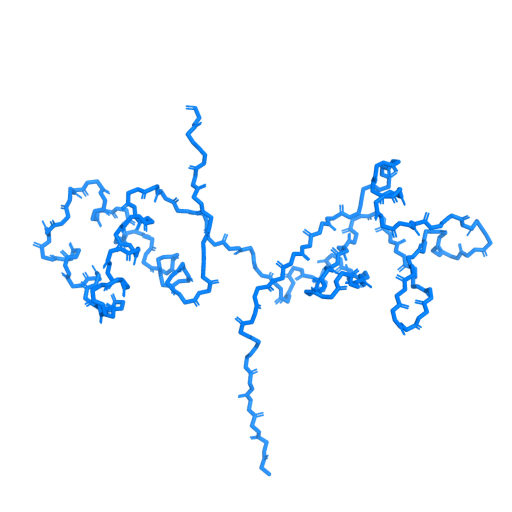 ASP A C 1
ATOM 558 O O . ASP A 1 68 ? 3.924 8.310 -10.405 1.00 97.50 68 ASP A O 1
ATOM 562 N N . ASP A 1 69 ? 4.428 9.349 -12.323 1.00 96.94 69 ASP A N 1
ATOM 563 C CA . ASP A 1 69 ? 3.192 10.124 -12.379 1.00 96.94 69 ASP A CA 1
ATOM 564 C C . ASP A 1 69 ? 1.955 9.236 -12.584 1.00 96.94 69 ASP A C 1
ATOM 566 O O . ASP A 1 69 ? 0.883 9.529 -12.048 1.00 96.94 69 ASP A O 1
ATOM 570 N N . VAL A 1 70 ? 2.095 8.137 -13.329 1.00 97.31 70 VAL A N 1
ATOM 571 C CA . VAL A 1 70 ? 1.047 7.127 -13.509 1.00 97.31 70 VAL A CA 1
ATOM 572 C C . VAL A 1 70 ? 0.881 6.312 -12.230 1.00 97.31 70 VAL A C 1
ATOM 574 O O . VAL A 1 70 ? -0.251 6.071 -11.804 1.00 97.31 70 VAL A O 1
ATOM 577 N N . PHE A 1 71 ? 1.985 5.920 -11.589 1.00 96.69 71 PHE A N 1
ATOM 578 C CA . PHE A 1 71 ? 1.970 5.131 -10.362 1.00 96.69 71 PHE A CA 1
ATOM 579 C C . PHE A 1 71 ? 1.246 5.876 -9.238 1.00 96.69 71 PHE A C 1
ATOM 581 O O . PHE A 1 71 ? 0.258 5.364 -8.710 1.00 96.69 71 PHE A O 1
ATOM 588 N N . LYS A 1 72 ? 1.637 7.125 -8.959 1.00 95.56 72 LYS A N 1
ATOM 589 C CA . LYS A 1 72 ? 1.038 7.967 -7.905 1.00 95.56 72 LYS A CA 1
ATOM 590 C C . LYS A 1 72 ? -0.428 8.333 -8.152 1.00 95.56 72 LYS A C 1
ATOM 592 O O . LYS A 1 72 ? -1.157 8.610 -7.206 1.00 95.56 72 LYS A O 1
ATOM 597 N N . LYS A 1 73 ? -0.886 8.330 -9.410 1.00 95.88 73 LYS A N 1
ATOM 598 C CA . LYS A 1 73 ? -2.314 8.497 -9.750 1.00 95.88 73 LYS A CA 1
ATOM 599 C C . LYS A 1 73 ? -3.126 7.215 -9.556 1.00 95.88 73 LYS A C 1
ATOM 601 O O . LYS A 1 73 ? -4.347 7.286 -9.441 1.00 95.88 73 LYS A O 1
ATOM 606 N N . THR A 1 74 ? -2.471 6.056 -9.576 1.00 94.25 74 THR A N 1
ATOM 607 C CA . THR A 1 74 ? -3.135 4.745 -9.615 1.00 94.25 74 THR A CA 1
ATOM 608 C C . THR A 1 74 ? -3.127 4.044 -8.261 1.00 94.25 74 THR A C 1
ATOM 610 O O . THR A 1 74 ? -4.081 3.336 -7.934 1.00 94.25 74 THR A O 1
ATOM 613 N N . TYR A 1 75 ? -2.064 4.225 -7.481 1.00 94.12 75 TYR A N 1
ATOM 614 C CA . TYR A 1 75 ? -1.823 3.501 -6.240 1.00 94.12 75 TYR A CA 1
ATOM 615 C C . TYR A 1 75 ? -1.656 4.459 -5.063 1.00 94.12 75 TYR A C 1
ATOM 617 O O . TYR A 1 75 ? -1.168 5.577 -5.208 1.00 94.12 75 TYR A O 1
ATOM 625 N N . ALA A 1 76 ? -2.059 3.983 -3.891 1.00 93.69 76 ALA A N 1
ATOM 626 C CA . ALA A 1 76 ? -1.817 4.627 -2.612 1.00 93.69 76 ALA A CA 1
ATOM 627 C C . ALA A 1 76 ? -1.129 3.616 -1.697 1.00 93.69 76 ALA A C 1
ATOM 629 O O . ALA A 1 76 ? -1.455 2.425 -1.739 1.00 93.69 76 ALA A O 1
ATOM 630 N N . GLU A 1 77 ? -0.196 4.092 -0.880 1.00 94.50 77 GLU A N 1
ATO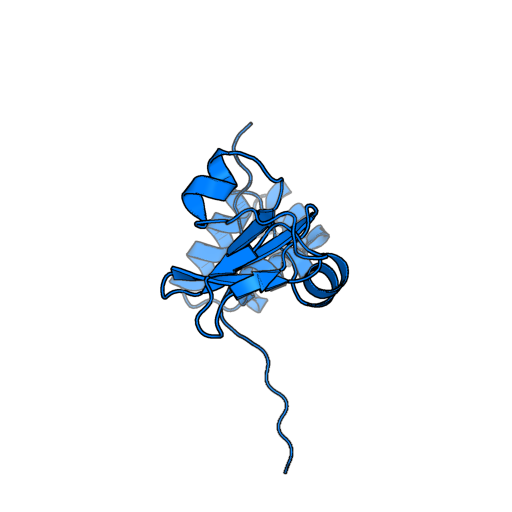M 631 C CA . GLU A 1 77 ? 0.414 3.270 0.159 1.00 94.50 77 GLU A CA 1
ATOM 632 C C . GLU A 1 77 ? -0.633 2.823 1.182 1.00 94.50 77 GLU A C 1
ATOM 634 O O . GLU A 1 77 ? -1.672 3.467 1.382 1.00 94.50 77 GLU A O 1
ATOM 639 N N . LEU A 1 78 ? -0.363 1.688 1.826 1.00 95.94 78 LEU A N 1
ATOM 640 C CA . LEU A 1 78 ? -1.189 1.253 2.940 1.00 95.94 78 LEU A CA 1
ATOM 641 C C . LEU A 1 78 ? -1.064 2.256 4.091 1.00 95.94 78 LEU A C 1
ATOM 643 O O . LEU A 1 78 ? 0.024 2.769 4.343 1.00 95.94 78 LEU A O 1
ATOM 647 N N . PRO A 1 79 ? -2.156 2.521 4.823 1.00 97.00 79 PRO A N 1
ATOM 648 C CA . PRO A 1 79 ? -2.083 3.380 5.989 1.00 97.00 79 PRO A CA 1
ATOM 649 C C . PRO A 1 79 ? -1.144 2.776 7.035 1.00 97.00 79 PRO A C 1
ATOM 651 O O . PRO A 1 79 ? -1.252 1.594 7.372 1.00 97.00 79 PRO A O 1
ATOM 654 N N . VAL A 1 80 ? -0.265 3.610 7.580 1.00 97.00 80 VAL A N 1
ATOM 655 C CA . VAL A 1 80 ? 0.521 3.289 8.771 1.00 97.00 80 VAL A CA 1
ATOM 656 C C . VAL A 1 80 ? -0.315 3.662 9.993 1.00 97.00 80 VAL A C 1
ATOM 658 O O . VAL A 1 80 ? -0.850 4.771 10.062 1.00 97.00 80 VAL A O 1
ATOM 661 N N . ILE A 1 81 ? -0.491 2.724 10.923 1.00 97.69 81 ILE A N 1
ATOM 662 C CA . ILE A 1 81 ? -1.318 2.925 12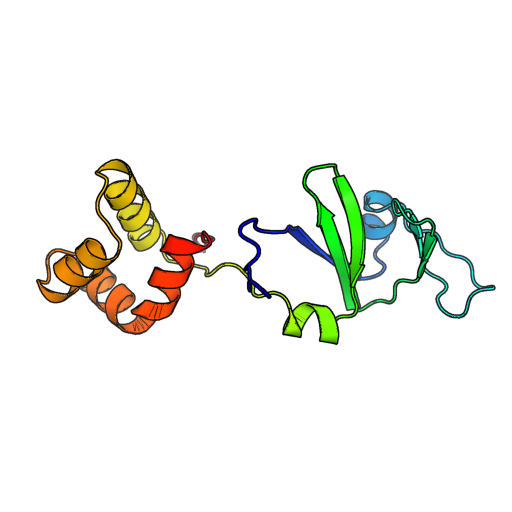.117 1.00 97.69 81 ILE A CA 1
ATOM 663 C C . ILE A 1 81 ? -0.570 2.537 13.400 1.00 97.69 81 ILE A C 1
ATOM 665 O O . ILE A 1 81 ? 0.269 1.631 13.373 1.00 97.69 81 ILE A O 1
ATOM 669 N N . PRO A 1 82 ? -0.923 3.139 14.548 1.00 97.19 82 PRO A N 1
ATOM 670 C CA . PRO A 1 82 ? -0.377 2.742 15.838 1.00 97.19 82 PRO A CA 1
ATOM 671 C C . PRO A 1 82 ? -0.686 1.280 16.182 1.00 97.19 82 PRO A C 1
ATOM 673 O O . PRO A 1 82 ? -1.770 0.764 15.878 1.00 97.19 82 PRO A O 1
ATOM 676 N N . GLU A 1 83 ? 0.225 0.622 16.902 1.00 96.38 83 GLU A N 1
ATOM 677 C CA . GLU A 1 83 ? 0.087 -0.790 17.288 1.00 96.38 83 GLU A CA 1
ATOM 678 C C . GLU A 1 83 ? -1.212 -1.068 18.066 1.00 96.38 83 GLU A C 1
ATOM 680 O O . GLU A 1 83 ? -1.909 -2.054 17.822 1.00 96.38 83 GLU A O 1
ATOM 685 N N . ASN A 1 84 ? -1.601 -0.166 18.967 1.00 95.56 84 ASN A N 1
ATOM 686 C CA . ASN A 1 84 ? -2.827 -0.305 19.754 1.00 95.56 84 ASN A CA 1
ATOM 687 C C . ASN A 1 84 ? -4.108 -0.241 18.893 1.00 95.56 84 ASN A C 1
ATOM 689 O O . ASN A 1 84 ? -5.084 -0.931 19.196 1.00 95.56 84 ASN A O 1
ATOM 693 N N . VAL A 1 85 ? -4.105 0.516 17.793 1.00 97.12 85 VAL A N 1
ATOM 694 C CA . VAL A 1 85 ? -5.203 0.556 16.815 1.00 97.12 85 VAL A CA 1
ATOM 695 C C . VAL A 1 85 ? -5.189 -0.713 15.969 1.00 97.12 85 VAL A C 1
ATOM 697 O O . VAL A 1 85 ? -6.235 -1.340 15.782 1.00 97.12 85 VAL A O 1
ATOM 700 N N . ALA A 1 86 ? -4.009 -1.150 15.520 1.00 97.62 86 ALA A N 1
ATOM 701 C CA . ALA A 1 86 ? -3.838 -2.420 14.819 1.00 97.62 86 ALA A CA 1
ATOM 702 C C . ALA A 1 86 ? -4.346 -3.607 15.650 1.00 97.62 86 ALA A C 1
ATOM 704 O O . ALA A 1 86 ? -5.018 -4.497 15.122 1.00 97.62 86 ALA A O 1
ATOM 705 N N . TYR A 1 87 ? -4.069 -3.613 16.953 1.00 96.06 87 TYR A N 1
ATOM 706 C CA . TYR A 1 87 ? -4.569 -4.618 17.883 1.00 96.06 87 TYR A CA 1
ATOM 707 C C . TYR A 1 87 ? -6.102 -4.631 17.926 1.00 96.06 87 TYR A C 1
ATOM 709 O O . TYR A 1 87 ? -6.703 -5.697 17.789 1.00 96.06 87 TYR A O 1
ATOM 717 N N . ILE A 1 88 ? -6.745 -3.463 18.032 1.00 95.75 88 ILE A N 1
ATOM 718 C CA . ILE A 1 88 ? -8.213 -3.353 18.006 1.00 95.75 88 ILE A CA 1
ATOM 719 C C . ILE A 1 88 ? -8.783 -3.922 16.705 1.00 95.75 88 ILE A C 1
ATOM 721 O O . ILE A 1 88 ? -9.720 -4.718 16.759 1.00 95.75 88 ILE A O 1
ATOM 725 N N . ILE A 1 89 ? -8.211 -3.573 15.547 1.00 97.38 89 ILE A N 1
ATOM 726 C CA . ILE A 1 89 ? -8.667 -4.093 14.247 1.00 97.38 89 ILE A CA 1
ATOM 727 C C . ILE A 1 89 ? -8.556 -5.625 14.206 1.00 97.38 89 ILE A C 1
ATOM 729 O O . ILE A 1 89 ? -9.515 -6.294 13.811 1.00 97.38 89 ILE A O 1
ATOM 733 N N . LYS A 1 90 ? -7.428 -6.196 14.658 1.00 97.25 90 LYS A N 1
ATOM 734 C CA . LYS A 1 90 ? -7.228 -7.657 14.727 1.00 97.25 90 LYS A CA 1
ATOM 735 C C . LYS A 1 90 ? -8.267 -8.330 15.626 1.00 97.25 90 LYS A C 1
ATOM 737 O O . LYS A 1 90 ? -8.881 -9.309 15.203 1.00 97.25 90 LYS A O 1
ATOM 742 N N . GLN A 1 91 ? -8.491 -7.813 16.836 1.00 96.00 91 GLN A N 1
ATOM 743 C CA . GLN A 1 91 ? -9.455 -8.398 17.778 1.00 96.00 91 GLN A CA 1
ATOM 744 C C . GLN A 1 91 ? -10.895 -8.274 17.276 1.00 96.00 91 GLN A C 1
ATOM 746 O O . GLN A 1 91 ? -11.655 -9.238 17.349 1.00 96.00 91 GLN A O 1
ATOM 751 N N . ALA A 1 92 ? -11.259 -7.121 16.714 1.00 95.88 92 ALA A N 1
ATOM 752 C CA . ALA A 1 92 ? -12.580 -6.903 16.143 1.00 95.88 92 ALA A CA 1
ATOM 753 C C . ALA A 1 92 ? -12.866 -7.907 15.016 1.00 95.88 92 ALA A C 1
ATOM 755 O O . ALA A 1 92 ? -13.889 -8.586 15.056 1.00 95.88 92 ALA A O 1
ATOM 756 N N . LYS A 1 93 ? -11.933 -8.082 14.068 1.00 96.38 93 LYS A N 1
ATOM 757 C CA . LYS A 1 93 ? -12.073 -9.075 12.989 1.00 96.38 93 LYS A CA 1
ATOM 758 C C . LYS A 1 93 ? -12.121 -10.512 13.517 1.00 96.38 93 LYS A C 1
ATOM 760 O O . LYS A 1 93 ? -12.924 -11.299 13.026 1.00 96.38 93 LYS A O 1
ATOM 765 N N . LYS A 1 94 ? -11.318 -10.852 14.534 1.00 96.50 94 LYS A N 1
ATOM 766 C CA . LYS A 1 94 ? -11.341 -12.179 15.181 1.00 96.50 94 LYS A CA 1
ATOM 767 C C . LYS A 1 94 ? -12.694 -12.483 15.837 1.00 96.50 94 LYS A C 1
ATOM 769 O O . LYS A 1 94 ? -13.121 -13.630 15.832 1.00 96.50 94 LYS A O 1
ATOM 774 N N . GLY A 1 95 ? -13.356 -11.466 16.387 1.00 95.62 95 GLY A N 1
ATOM 775 C CA . GLY A 1 95 ? -14.699 -11.568 16.963 1.00 95.62 95 GLY A CA 1
ATOM 776 C C . GLY A 1 95 ? -15.849 -11.384 15.965 1.00 95.62 95 GLY A C 1
ATOM 777 O O . GLY A 1 95 ? -16.978 -11.219 16.406 1.00 95.62 95 GLY A O 1
ATOM 778 N N . ASP A 1 96 ? -15.574 -11.351 14.654 1.00 95.38 96 ASP A N 1
ATOM 779 C CA . ASP A 1 96 ? -16.534 -11.046 13.574 1.00 95.38 96 ASP A CA 1
ATOM 780 C C . ASP A 1 96 ? -17.276 -9.697 13.715 1.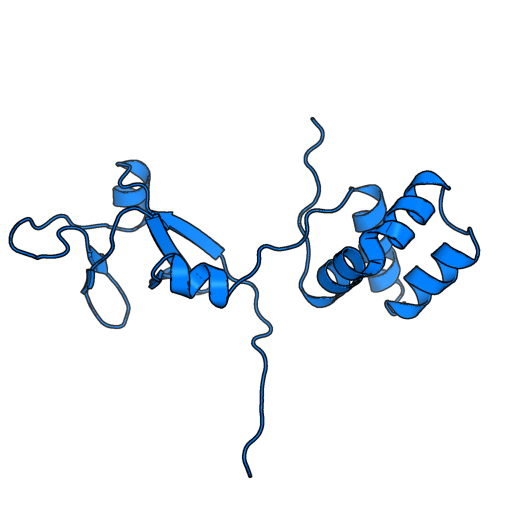00 95.38 96 ASP A C 1
ATOM 782 O O . ASP A 1 96 ? -18.321 -9.442 13.107 1.00 95.38 96 ASP A O 1
ATOM 786 N N . TYR A 1 97 ? -16.706 -8.764 14.474 1.00 96.12 97 TYR A N 1
ATOM 787 C CA . TYR A 1 97 ? -17.218 -7.404 14.529 1.00 96.12 97 TYR A CA 1
ATOM 788 C C . TYR A 1 97 ? -16.965 -6.697 13.197 1.00 96.12 97 TYR A C 1
ATOM 790 O O . TYR A 1 97 ? -15.918 -6.851 12.565 1.00 96.12 97 TYR A O 1
ATOM 798 N N . LYS A 1 98 ? -17.929 -5.884 12.758 1.00 97.44 98 LYS A N 1
ATOM 799 C CA . LYS A 1 98 ? -17.778 -5.034 11.569 1.00 97.44 98 LYS A CA 1
ATOM 800 C C . LYS A 1 98 ? -17.166 -3.688 11.954 1.00 97.44 98 LYS A C 1
ATOM 802 O O . LYS A 1 98 ? -17.254 -3.269 13.106 1.00 97.44 98 LYS A O 1
ATOM 807 N N . LEU A 1 99 ? -16.621 -2.971 10.970 1.00 97.44 99 LEU A N 1
ATOM 808 C CA . LEU A 1 99 ? -16.013 -1.648 11.162 1.00 97.44 99 LEU A CA 1
ATOM 809 C C . LEU A 1 99 ? -16.921 -0.675 11.938 1.00 97.44 99 LEU A C 1
ATOM 811 O O . LEU A 1 99 ? -16.448 0.055 12.803 1.00 97.44 99 LEU A O 1
ATOM 815 N N . GLY A 1 100 ? -18.235 -0.715 11.691 1.00 97.38 100 GLY A N 1
ATOM 816 C CA . GLY A 1 100 ? -19.201 0.127 12.402 1.00 97.38 100 GLY A CA 1
ATOM 817 C C . GLY A 1 100 ? -19.179 -0.055 13.924 1.00 97.38 100 GLY A C 1
ATOM 818 O O . GLY A 1 100 ? -19.336 0.921 14.651 1.00 97.38 100 GLY A O 1
ATOM 819 N N . TRP A 1 101 ? -18.905 -1.268 14.418 1.00 96.81 101 TRP A N 1
ATOM 820 C CA . TRP A 1 101 ? -18.769 -1.521 15.854 1.00 96.81 101 TRP A CA 1
ATOM 821 C C . TRP A 1 101 ? -17.530 -0.846 16.442 1.00 96.81 101 TRP A C 1
ATOM 823 O O . TRP A 1 101 ? -17.602 -0.270 17.523 1.00 96.81 101 TRP A O 1
ATOM 833 N N . VAL A 1 102 ? -16.409 -0.858 15.712 1.00 96.56 102 VAL A N 1
ATOM 834 C CA . VAL A 1 102 ? -15.168 -0.199 16.147 1.00 96.56 102 VAL A CA 1
ATOM 835 C C . VAL A 1 102 ? -15.408 1.293 16.350 1.00 96.56 102 VAL A C 1
ATOM 837 O O . VAL A 1 102 ? -15.040 1.835 17.391 1.00 96.56 102 VAL A O 1
ATOM 840 N N . PHE A 1 103 ? -16.083 1.950 15.403 1.00 97.38 103 PHE A N 1
ATOM 841 C CA . PHE A 1 103 ? -16.427 3.365 15.539 1.00 97.38 103 PHE A CA 1
ATOM 842 C C . PHE A 1 103 ? -17.450 3.612 16.645 1.00 97.38 103 PHE A C 1
ATOM 844 O O . PHE A 1 103 ? -17.258 4.522 17.447 1.00 97.38 103 PHE A O 1
ATOM 851 N N . HIS A 1 104 ? -18.492 2.789 16.750 1.00 96.81 104 HIS A N 1
ATOM 852 C CA . HIS A 1 104 ? -19.481 2.922 17.818 1.00 96.81 104 HIS A CA 1
ATOM 853 C C . HIS A 1 104 ? -18.839 2.836 19.213 1.00 96.81 104 HIS A C 1
ATOM 855 O O . HIS A 1 104 ? -19.033 3.729 20.037 1.00 96.81 104 HIS A O 1
ATOM 861 N N . ALA A 1 105 ? -17.995 1.827 19.446 1.00 95.19 105 ALA A N 1
ATOM 862 C CA . ALA A 1 105 ? -17.244 1.659 20.689 1.00 95.19 105 ALA A CA 1
ATOM 863 C C . ALA A 1 105 ? -16.316 2.851 20.986 1.00 95.19 105 ALA A C 1
ATOM 865 O O . ALA A 1 105 ? -16.184 3.259 22.142 1.00 95.19 105 ALA A O 1
ATOM 866 N N . THR A 1 106 ? -15.722 3.450 19.947 1.00 95.62 106 THR A N 1
ATOM 867 C CA . THR A 1 106 ? -14.919 4.674 20.073 1.00 95.62 106 THR A CA 1
ATOM 868 C C . THR A 1 106 ? -15.739 5.845 20.599 1.00 95.62 106 THR A C 1
ATOM 870 O O . THR A 1 106 ? -15.301 6.512 21.535 1.00 95.62 106 THR A O 1
ATOM 873 N N . TYR A 1 107 ? -16.933 6.085 20.053 1.00 93.31 107 TYR A N 1
ATOM 874 C CA . TYR A 1 107 ? -17.792 7.190 20.496 1.00 93.31 107 TYR A CA 1
ATOM 875 C C . TYR A 1 107 ? -18.431 6.957 21.870 1.00 93.31 107 TYR A C 1
ATOM 877 O O . TYR A 1 107 ? -18.713 7.926 22.570 1.00 93.31 107 TYR A O 1
ATOM 885 N N . LEU A 1 108 ? -18.601 5.699 22.285 1.00 95.12 108 LEU A N 1
ATOM 886 C CA . LEU A 1 108 ? -19.006 5.343 23.649 1.00 95.12 108 LEU A CA 1
ATOM 887 C C . LEU A 1 108 ? -17.878 5.490 24.685 1.00 95.12 108 LEU A C 1
ATOM 889 O O . LEU A 1 108 ? -18.130 5.348 25.879 1.00 95.12 108 LEU A O 1
ATOM 893 N N . GLY A 1 109 ? -16.639 5.750 24.253 1.00 93.44 109 GLY A N 1
ATOM 894 C CA . GLY A 1 109 ? -15.495 5.871 25.157 1.00 93.44 109 GLY A CA 1
ATOM 895 C C . GLY A 1 109 ? -15.034 4.537 25.750 1.00 93.44 109 GLY A C 1
ATOM 896 O O . GLY A 1 109 ? -14.447 4.524 26.827 1.00 93.44 109 GLY A O 1
ATOM 897 N N . LEU A 1 110 ? -15.286 3.413 25.065 1.00 92.94 110 LEU A N 1
ATOM 898 C CA . LEU A 1 110 ? -14.889 2.078 25.542 1.00 92.94 110 LEU A CA 1
ATOM 899 C C . LEU A 1 110 ? -13.381 1.814 25.410 1.00 92.94 110 LEU A C 1
ATOM 901 O O . LEU A 1 110 ? -12.843 0.912 26.050 1.00 92.94 110 LEU A O 1
ATOM 905 N N . TRP A 1 111 ? -12.690 2.588 24.575 1.00 91.94 111 TRP A N 1
ATOM 906 C CA . TRP A 1 111 ? -11.243 2.498 24.406 1.00 91.94 111 TRP A CA 1
ATOM 907 C C . TRP A 1 111 ? -10.506 3.403 25.390 1.00 91.94 111 TRP A C 1
ATOM 909 O O . TRP A 1 111 ? -11.047 4.392 25.884 1.00 91.94 111 TRP A O 1
ATOM 919 N N . ARG A 1 112 ? -9.210 3.127 25.603 1.00 93.94 112 ARG A N 1
ATOM 920 C CA . ARG A 1 112 ? -8.314 4.109 26.234 1.00 93.94 112 ARG A CA 1
ATOM 921 C C . ARG A 1 112 ? -8.449 5.448 25.507 1.00 93.94 112 ARG A C 1
ATOM 923 O O . ARG A 1 112 ? -8.452 5.478 24.278 1.00 93.94 112 ARG A 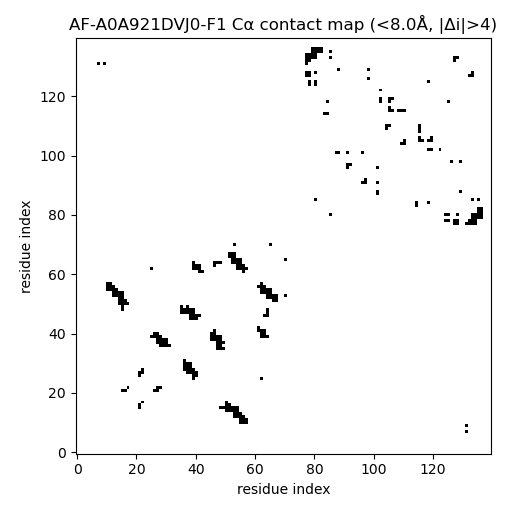O 1
ATOM 930 N N . VAL A 1 113 ? -8.507 6.542 26.267 1.00 93.50 113 VAL A N 1
ATOM 931 C CA . VAL A 1 113 ? -8.780 7.893 25.744 1.00 93.50 113 VAL A CA 1
ATOM 932 C C . VAL A 1 113 ? -7.861 8.262 24.576 1.00 93.50 113 VAL A C 1
ATOM 934 O O . VAL A 1 113 ? -8.337 8.780 23.570 1.00 93.50 113 VAL A O 1
ATOM 937 N N . SER A 1 114 ? -6.566 7.945 24.665 1.00 94.12 114 SER A N 1
ATOM 938 C CA . SER A 1 114 ? -5.600 8.194 23.587 1.00 94.12 114 SER A CA 1
ATOM 939 C C . SER A 1 114 ? -5.956 7.461 22.290 1.00 94.12 114 SER A C 1
ATOM 941 O O . SER A 1 114 ? -5.950 8.063 21.220 1.00 94.12 114 SER A O 1
ATOM 943 N N . VAL A 1 115 ? -6.337 6.188 22.390 1.00 95.19 115 VAL A N 1
ATOM 944 C CA . VAL A 1 115 ? -6.715 5.347 21.247 1.00 95.19 115 VAL A CA 1
ATOM 945 C C . VAL A 1 115 ? -8.028 5.814 20.636 1.00 95.19 115 VAL A C 1
ATOM 947 O O . VAL A 1 115 ? -8.126 5.974 19.423 1.00 95.19 115 VAL A O 1
ATOM 950 N N . GLY A 1 116 ? -9.031 6.087 21.475 1.00 96.44 116 GLY A N 1
ATOM 951 C CA . GLY A 1 116 ? -10.321 6.584 21.009 1.00 96.44 116 GLY A CA 1
ATOM 952 C C . GLY A 1 116 ? -10.201 7.943 20.314 1.00 96.44 116 GLY A C 1
ATOM 953 O O . GLY A 1 116 ? -10.784 8.148 19.249 1.00 96.44 116 GLY A O 1
ATOM 954 N N . ASN A 1 117 ? -9.387 8.851 20.863 1.00 96.81 117 ASN A N 1
ATOM 955 C CA . ASN A 1 117 ? -9.087 10.131 20.225 1.00 96.81 117 ASN A CA 1
ATOM 956 C C . ASN A 1 117 ? -8.416 9.939 18.868 1.00 96.81 117 ASN A C 1
ATOM 958 O O . ASN A 1 117 ? -8.877 10.536 17.898 1.00 96.81 117 ASN A O 1
ATOM 962 N N . TRP A 1 118 ? -7.402 9.075 18.788 1.00 97.50 118 TRP A N 1
ATOM 963 C CA . TRP A 1 118 ? -6.705 8.808 17.5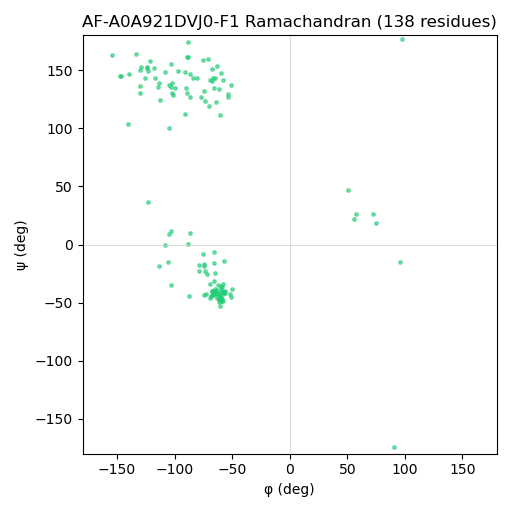34 1.00 97.50 118 TRP A CA 1
ATOM 964 C C . TRP A 1 118 ? -7.643 8.225 16.471 1.00 97.50 118 TRP A C 1
ATOM 966 O O . TRP A 1 118 ? -7.672 8.731 15.353 1.00 97.50 118 TRP A O 1
ATOM 976 N N . ILE A 1 119 ? -8.461 7.219 16.817 1.00 97.56 119 ILE A N 1
ATOM 977 C CA . ILE A 1 119 ? -9.424 6.608 15.880 1.00 97.56 119 ILE A CA 1
ATOM 978 C C . ILE A 1 119 ? -10.410 7.656 15.362 1.00 97.56 119 ILE A C 1
ATOM 980 O O . ILE A 1 119 ? -10.726 7.671 14.176 1.00 97.56 119 ILE A O 1
ATOM 984 N N . ARG A 1 120 ? -10.888 8.549 16.233 1.00 96.25 120 ARG A N 1
ATOM 985 C CA . ARG A 1 120 ? -11.833 9.603 15.853 1.00 96.25 120 ARG A CA 1
ATOM 986 C C . ARG A 1 120 ? -11.212 10.639 14.916 1.00 96.25 120 ARG A C 1
ATOM 988 O O . ARG A 1 120 ? -11.888 11.078 13.993 1.00 96.25 120 ARG A O 1
ATOM 995 N N . THR A 1 121 ? -9.959 11.035 15.136 1.00 97.31 121 THR A N 1
ATOM 996 C CA . THR A 1 121 ? -9.285 12.014 14.266 1.00 97.31 121 THR A CA 1
ATOM 997 C C . THR A 1 121 ? -8.769 11.402 12.962 1.00 97.31 121 THR A C 1
ATOM 999 O O . THR A 1 121 ? -8.518 12.142 12.020 1.00 97.31 121 THR A O 1
ATOM 1002 N N . HIS A 1 122 ? -8.646 10.072 12.885 1.00 97.62 122 HIS A N 1
ATOM 1003 C CA . HIS A 1 122 ? -8.133 9.340 11.719 1.00 97.62 122 HIS A CA 1
ATOM 1004 C C . HIS A 1 122 ? -9.135 8.295 11.200 1.00 97.62 122 HIS A C 1
ATOM 1006 O O . HIS A 1 122 ? -8.749 7.203 10.779 1.00 97.62 122 HIS A O 1
ATOM 1012 N N . ALA A 1 123 ? -10.436 8.601 11.246 1.00 97.25 123 ALA A N 1
ATOM 1013 C CA . ALA A 1 123 ? -11.490 7.636 10.926 1.00 97.25 123 ALA A CA 1
ATOM 1014 C C . ALA A 1 123 ? -11.352 7.052 9.507 1.00 97.25 123 ALA A C 1
ATOM 1016 O O . ALA A 1 123 ? -11.482 5.840 9.327 1.00 97.25 123 ALA A O 1
ATOM 1017 N N . ASP A 1 124 ? -11.005 7.884 8.522 1.00 98.00 124 ASP A N 1
ATOM 1018 C CA . ASP A 1 124 ? -10.783 7.444 7.140 1.00 98.00 124 ASP A CA 1
ATOM 1019 C C . ASP A 1 124 ? -9.572 6.511 7.036 1.00 98.00 124 ASP A C 1
ATOM 1021 O O . ASP A 1 124 ? -9.665 5.446 6.429 1.00 98.00 124 ASP A O 1
ATOM 1025 N N . THR A 1 125 ? -8.463 6.841 7.704 1.00 97.75 125 THR A N 1
ATOM 1026 C CA . THR A 1 125 ? -7.276 5.976 7.801 1.00 97.75 125 THR A CA 1
ATOM 1027 C C . THR A 1 125 ? -7.628 4.620 8.408 1.00 97.75 125 THR A C 1
ATOM 1029 O O . THR A 1 125 ? -7.208 3.589 7.888 1.00 97.75 125 THR A O 1
ATOM 1032 N N . VAL A 1 126 ? -8.455 4.591 9.459 1.00 98.00 126 VAL A N 1
ATOM 1033 C CA . VAL A 1 126 ? -8.942 3.342 10.071 1.00 98.00 126 VAL A CA 1
ATOM 1034 C C . VAL A 1 126 ? -9.834 2.562 9.108 1.00 98.00 126 VAL A C 1
ATOM 1036 O O . VAL A 1 126 ? -9.727 1.338 9.031 1.00 98.00 126 VAL A O 1
ATOM 1039 N N . ALA A 1 127 ? -10.694 3.238 8.347 1.00 98.00 127 ALA A N 1
ATOM 1040 C CA . ALA A 1 127 ? -11.534 2.586 7.349 1.00 98.00 127 ALA A CA 1
ATOM 1041 C C . ALA A 1 127 ? -10.697 1.959 6.222 1.00 98.00 127 ALA A C 1
ATOM 1043 O O . ALA A 1 127 ? -10.948 0.812 5.844 1.00 98.00 127 ALA A O 1
ATOM 1044 N N . ARG A 1 128 ? -9.668 2.662 5.733 1.00 97.31 128 ARG A N 1
ATOM 1045 C CA . ARG A 1 128 ? -8.696 2.123 4.767 1.00 97.31 128 ARG A CA 1
ATOM 1046 C C . ARG A 1 128 ? -7.921 0.953 5.369 1.00 97.31 128 ARG A C 1
ATOM 1048 O O . ARG A 1 128 ? -7.889 -0.114 4.772 1.00 97.31 128 ARG A O 1
ATOM 1055 N N . ALA A 1 129 ? -7.428 1.085 6.601 1.00 97.50 129 ALA A N 1
ATOM 1056 C CA . ALA A 1 129 ? -6.736 0.008 7.310 1.00 97.50 129 ALA A CA 1
ATOM 1057 C C . ALA A 1 129 ? -7.607 -1.251 7.437 1.00 97.50 129 ALA A C 1
ATOM 1059 O O . ALA A 1 129 ? -7.151 -2.381 7.255 1.00 97.50 129 ALA A O 1
ATOM 1060 N N . TRP A 1 130 ? -8.894 -1.060 7.721 1.00 97.50 130 TRP A N 1
ATOM 1061 C CA . TRP A 1 130 ? -9.862 -2.142 7.829 1.00 97.50 130 TRP A CA 1
ATOM 1062 C C . TRP A 1 130 ? -10.118 -2.857 6.498 1.00 97.50 130 TRP A C 1
ATOM 1064 O O . TRP A 1 130 ? -10.284 -4.084 6.492 1.00 97.50 130 TRP A O 1
ATOM 1074 N N . LEU A 1 131 ? -10.224 -2.101 5.403 1.00 95.31 131 LEU A N 1
ATOM 1075 C CA . LEU A 1 131 ? -10.632 -2.602 4.088 1.00 95.31 131 LEU A CA 1
ATOM 1076 C C . LEU A 1 131 ? -9.459 -3.123 3.259 1.00 95.31 131 LEU A C 1
ATOM 1078 O O . LEU A 1 131 ? -9.582 -4.187 2.658 1.00 95.31 131 LEU A O 1
ATOM 1082 N N . ASP A 1 132 ? -8.359 -2.381 3.240 1.00 94.75 132 ASP A N 1
ATOM 1083 C CA . ASP A 1 132 ? -7.238 -2.575 2.320 1.00 94.75 132 ASP A CA 1
ATOM 1084 C C . ASP A 1 132 ? -6.013 -3.202 3.011 1.00 94.75 132 ASP A C 1
ATOM 1086 O O . ASP A 1 132 ? -5.118 -3.710 2.341 1.00 94.75 132 ASP A O 1
ATOM 1090 N N . GLY A 1 133 ? -5.984 -3.210 4.349 1.00 95.19 133 GLY A N 1
ATOM 1091 C CA . GLY A 1 133 ? -4.817 -3.591 5.148 1.00 95.19 133 GLY A CA 1
ATOM 1092 C C . GLY A 1 133 ? -4.022 -2.373 5.616 1.00 95.19 133 GLY A C 1
ATOM 1093 O O . GLY A 1 133 ? -4.373 -1.236 5.316 1.00 95.19 133 GLY A O 1
ATOM 1094 N N . TYR A 1 134 ? -2.973 -2.598 6.404 1.00 97.00 134 TYR A N 1
ATOM 1095 C CA . TYR A 1 134 ? -2.202 -1.531 7.045 1.00 97.00 134 TYR A CA 1
ATOM 1096 C C . TYR A 1 134 ? -0.769 -1.968 7.348 1.00 97.00 134 TYR A C 1
ATOM 1098 O O . TYR A 1 134 ? -0.470 -3.163 7.406 1.00 97.00 134 TYR A O 1
ATOM 1106 N N . GLN A 1 135 ? 0.084 -0.983 7.602 1.00 96.50 135 GLN A N 1
ATOM 1107 C CA . GLN A 1 135 ? 1.387 -1.141 8.244 1.00 96.50 135 GLN A CA 1
ATOM 1108 C C . GLN A 1 135 ? 1.294 -0.672 9.702 1.00 96.50 135 GLN A C 1
ATOM 1110 O O . GLN A 1 135 ? 0.408 0.109 10.052 1.00 96.50 135 GLN A O 1
ATOM 1115 N N . VAL A 1 136 ? 2.169 -1.179 10.568 1.00 96.25 136 VAL A N 1
ATOM 1116 C CA . VAL A 1 136 ? 2.244 -0.748 11.971 1.00 96.25 136 VAL A CA 1
ATOM 1117 C C . VAL A 1 136 ? 3.449 0.167 12.118 1.00 96.25 136 VAL A C 1
ATOM 1119 O O . VAL A 1 136 ? 4.498 -0.139 11.560 1.00 96.25 136 VAL A O 1
ATOM 1122 N N . GLU A 1 137 ? 3.284 1.282 12.829 1.00 92.88 137 GLU A N 1
ATOM 1123 C CA . GLU A 1 137 ? 4.401 2.166 13.179 1.00 92.88 137 GLU A CA 1
ATOM 1124 C C . GLU A 1 137 ? 5.505 1.355 13.876 1.00 92.88 137 GLU A C 1
ATOM 1126 O O . GLU A 1 137 ? 5.229 0.631 14.834 1.00 92.88 137 GLU A O 1
ATOM 1131 N N . GLU A 1 138 ? 6.742 1.448 13.386 1.00 80.44 138 GLU A N 1
ATOM 1132 C CA . GLU A 1 138 ? 7.891 0.862 14.077 1.00 80.44 138 GLU A CA 1
ATOM 1133 C C . GLU A 1 138 ? 8.103 1.600 15.407 1.00 80.44 138 GLU A C 1
ATOM 1135 O O . GLU A 1 138 ? 8.046 2.834 15.453 1.00 80.44 138 GLU A O 1
ATOM 1140 N N . GLU A 1 139 ? 8.329 0.857 16.497 1.00 57.16 139 GLU A N 1
ATOM 1141 C CA . GLU A 1 139 ? 8.766 1.456 17.759 1.00 57.16 139 GLU A CA 1
ATOM 1142 C C . GLU A 1 139 ? 10.117 2.144 17.513 1.00 57.16 139 GLU A C 1
ATOM 1144 O O . GLU A 1 139 ? 11.109 1.485 17.205 1.00 57.16 139 GLU A O 1
ATOM 1149 N N . LYS A 1 140 ? 10.129 3.478 17.578 1.00 41.03 140 LYS A N 1
ATOM 1150 C CA . LYS A 1 140 ? 11.355 4.282 17.517 1.00 41.03 140 LYS A CA 1
ATOM 1151 C C . LYS A 1 140 ? 12.128 4.234 18.825 1.00 41.03 140 LYS A C 1
ATOM 1153 O O . LYS A 1 140 ? 11.471 4.319 19.887 1.00 41.03 140 LYS A O 1
#